Protein AF-A0A2K3IZT8-F1 (afdb_monomer_lite)

pLDDT: mean 92.86, std 5.45, range [65.56, 97.0]

Secondary structure (DSSP, 8-state):
-PPPTT--------TTS-SSHHHHHTSPTTHHHHHHHHHHHS---GGGEEEETTEEEEEEGGG--

Radius of gyration: 10.6 Å; chains: 1; bounding box: 21×22×28 Å

Sequence (65 aa):
MALTQGSIKDLSGMTGVSDNQKTIEELPLPWGVVYDMG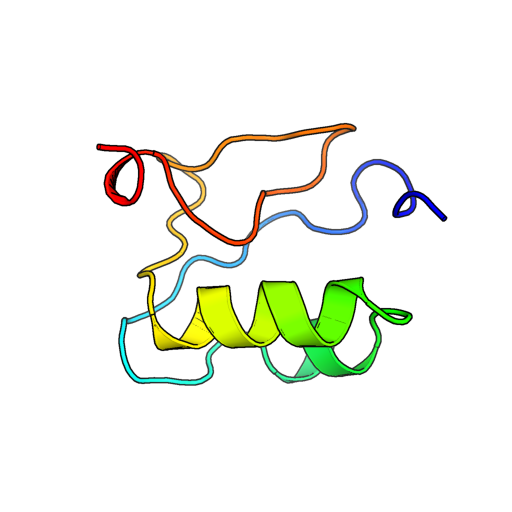DRLCHQKAERSFFINGNQMPFCARCTA

Foldseek 3Di:
DDDDQQLAAALQADAQDQRCLVSLVPDDPPRSVQLSCLRHHESLGRVQFDADSNHTGSHGPVPDD

Structure (mmCIF, N/CA/C/O backbone):
data_AF-A0A2K3IZT8-F1
#
_entry.id   AF-A0A2K3IZT8-F1
#
loop_
_atom_site.group_PDB
_atom_site.id
_atom_site.type_symbol
_atom_site.label_atom_id
_atom_site.label_alt_id
_atom_site.label_comp_id
_atom_site.label_asym_id
_atom_site.label_entity_id
_atom_site.label_seq_id
_atom_site.pdbx_PDB_ins_code
_atom_site.Cartn_x
_atom_site.Cartn_y
_atom_site.Cartn_z
_atom_site.occupancy
_atom_site.B_iso_or_equiv
_atom_site.auth_seq_id
_atom_site.auth_comp_id
_atom_site.auth_asym_id
_atom_site.auth_atom_id
_atom_site.pdbx_PDB_model_num
ATOM 1 N N . MET A 1 1 ? -2.043 -14.567 9.126 1.00 65.56 1 MET A N 1
ATOM 2 C CA . MET A 1 1 ? -2.888 -13.579 9.832 1.00 65.56 1 MET A CA 1
ATOM 3 C C . MET A 1 1 ? -3.500 -12.659 8.798 1.00 65.56 1 MET A C 1
ATOM 5 O O . MET A 1 1 ? -2.768 -12.217 7.924 1.00 65.56 1 MET A O 1
ATOM 9 N N . ALA A 1 2 ? -4.808 -12.423 8.851 1.00 83.62 2 ALA A N 1
ATOM 10 C CA . ALA A 1 2 ? -5.464 -11.439 7.992 1.00 83.62 2 ALA A CA 1
ATOM 11 C C . ALA A 1 2 ? -5.364 -10.043 8.627 1.00 83.62 2 ALA A C 1
ATOM 13 O O . ALA A 1 2 ? -5.297 -9.938 9.851 1.00 83.62 2 ALA A O 1
ATOM 14 N N . LEU A 1 3 ? -5.343 -8.994 7.803 1.00 92.12 3 LEU A N 1
ATOM 15 C CA . LEU A 1 3 ? -5.445 -7.616 8.283 1.00 92.1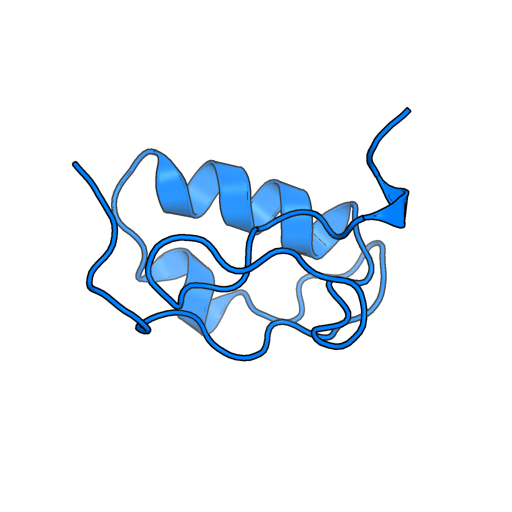2 3 LEU A CA 1
ATOM 16 C C . LEU A 1 3 ? -6.815 -7.367 8.918 1.00 92.12 3 LEU A C 1
ATOM 18 O O . LEU A 1 3 ? -7.823 -7.942 8.487 1.00 92.12 3 LEU A O 1
ATOM 22 N N . THR A 1 4 ? -6.846 -6.473 9.908 1.00 94.81 4 THR A N 1
ATOM 23 C CA . THR A 1 4 ? -8.094 -5.950 10.469 1.00 94.81 4 THR A CA 1
ATOM 24 C C . THR A 1 4 ? -8.967 -5.407 9.343 1.00 94.81 4 THR A C 1
ATOM 26 O O . THR A 1 4 ? -8.481 -4.816 8.380 1.00 94.81 4 THR A O 1
ATOM 29 N N . GLN A 1 5 ? -10.270 -5.652 9.421 1.00 96.25 5 GLN A N 1
ATOM 30 C CA . GLN A 1 5 ? -11.198 -5.248 8.372 1.00 96.25 5 GLN A CA 1
ATOM 31 C C . GLN A 1 5 ? -11.189 -3.725 8.188 1.00 96.25 5 GLN A C 1
ATOM 33 O O . GLN A 1 5 ? -11.373 -2.980 9.150 1.00 96.25 5 GLN A O 1
ATOM 38 N N . GLY A 1 6 ? -10.994 -3.272 6.948 1.00 95.31 6 GLY A N 1
ATOM 39 C CA . GLY A 1 6 ? -11.037 -1.852 6.589 1.00 95.31 6 GLY A CA 1
ATOM 40 C C . GLY A 1 6 ? -9.976 -0.962 7.244 1.00 95.31 6 GLY A C 1
ATOM 41 O O . GLY A 1 6 ? -10.173 0.255 7.305 1.00 95.31 6 GLY A O 1
ATOM 42 N N . SER A 1 7 ? -8.874 -1.532 7.743 1.00 95.19 7 SER A N 1
ATOM 43 C CA . SER A 1 7 ? -7.758 -0.761 8.299 1.00 95.19 7 SER A CA 1
ATOM 44 C C . SER A 1 7 ? -6.975 0.010 7.232 1.00 95.19 7 SER A C 1
ATOM 46 O O . SER A 1 7 ? -6.371 1.026 7.553 1.00 95.19 7 SER A O 1
ATOM 48 N N . ILE A 1 8 ? -7.003 -0.436 5.972 1.00 95.56 8 ILE A N 1
ATOM 49 C CA . ILE A 1 8 ? -6.282 0.179 4.850 1.00 95.56 8 ILE A CA 1
ATOM 50 C C . ILE A 1 8 ? -7.274 0.736 3.835 1.00 95.56 8 ILE A C 1
ATOM 52 O O . ILE A 1 8 ? -8.005 -0.024 3.206 1.00 95.56 8 ILE A O 1
ATOM 56 N N . LYS A 1 9 ? -7.323 2.062 3.683 1.00 91.75 9 LYS A N 1
ATOM 57 C CA . LYS A 1 9 ? -8.400 2.735 2.937 1.00 91.75 9 LYS A CA 1
ATOM 58 C C . LYS A 1 9 ? -7.947 3.368 1.633 1.00 91.75 9 LYS A C 1
ATOM 60 O O . LYS A 1 9 ? -8.478 3.011 0.588 1.00 91.75 9 LYS A O 1
ATOM 65 N N . ASP A 1 10 ? -7.031 4.323 1.722 1.00 95.25 10 ASP A N 1
ATOM 66 C CA . ASP A 1 10 ? -6.524 5.053 0.567 1.00 95.25 10 ASP A CA 1
ATOM 67 C C . ASP A 1 10 ? -5.005 5.115 0.642 1.00 95.25 10 ASP A C 1
ATOM 69 O O . ASP A 1 10 ? -4.445 5.655 1.593 1.00 95.25 10 ASP A O 1
ATOM 73 N N . LEU A 1 11 ? -4.376 4.514 -0.358 1.00 95.19 11 LEU A N 1
ATOM 74 C CA . LEU A 1 11 ? -2.939 4.491 -0.583 1.00 95.19 11 LEU A CA 1
ATOM 75 C C . LEU A 1 11 ? -2.570 5.210 -1.887 1.00 95.19 11 LEU A C 1
ATOM 77 O O . LEU A 1 11 ? -1.489 5.007 -2.425 1.00 95.19 11 LEU A O 1
ATOM 81 N N . SER A 1 12 ? -3.470 6.021 -2.449 1.00 95.44 12 SER A N 1
ATOM 82 C CA . SER A 1 12 ? -3.254 6.697 -3.730 1.00 95.44 12 SER A CA 1
ATOM 83 C C . SER A 1 12 ? -1.971 7.530 -3.737 1.00 95.44 12 SER A C 1
ATOM 85 O O . SER A 1 12 ? -1.896 8.569 -3.091 1.00 95.44 12 SER A O 1
ATOM 87 N N . GLY A 1 13 ? -1.012 7.133 -4.574 1.00 92.50 13 GLY A N 1
ATOM 88 C CA . GLY A 1 13 ? 0.332 7.712 -4.616 1.00 92.50 13 GLY A CA 1
ATOM 89 C C . GLY A 1 13 ? 0.881 7.907 -6.031 1.00 92.50 13 GLY A C 1
ATOM 90 O O . GLY A 1 13 ? 0.132 7.942 -7.022 1.00 92.50 13 GLY A O 1
ATOM 91 N N . MET A 1 14 ? 2.194 8.076 -6.114 1.00 91.38 14 MET A N 1
ATOM 92 C CA . MET A 1 14 ? 3.014 8.164 -7.317 1.00 91.38 14 MET A CA 1
ATOM 93 C C . MET A 1 14 ? 3.938 6.946 -7.395 1.00 91.38 14 MET A C 1
ATOM 95 O O . MET A 1 14 ? 4.552 6.544 -6.418 1.00 91.38 14 MET A O 1
ATOM 99 N N . THR A 1 15 ? 4.112 6.373 -8.587 1.00 91.12 15 THR A N 1
ATOM 100 C CA . THR A 1 15 ? 5.090 5.286 -8.757 1.00 91.12 15 THR A CA 1
ATOM 101 C C . THR A 1 15 ? 6.516 5.757 -8.524 1.00 91.12 15 THR A C 1
ATOM 103 O O . THR A 1 15 ? 6.899 6.829 -8.991 1.00 91.12 15 THR A O 1
ATOM 106 N N . GLY A 1 16 ? 7.328 4.891 -7.921 1.00 90.62 16 GLY A N 1
ATOM 107 C CA . GLY A 1 16 ? 8.749 5.120 -7.668 1.00 90.62 16 GLY A CA 1
ATOM 108 C C . GLY A 1 16 ? 9.035 5.943 -6.413 1.00 90.62 16 GLY A C 1
ATOM 109 O O . GLY A 1 16 ? 10.199 6.223 -6.136 1.00 90.62 16 GLY A O 1
ATOM 110 N N . VAL A 1 17 ? 8.003 6.319 -5.657 1.00 88.81 17 VAL A N 1
ATOM 111 C CA . VAL A 1 17 ? 8.092 7.079 -4.404 1.00 88.81 17 VAL A CA 1
ATOM 112 C C . VAL A 1 17 ? 7.536 6.213 -3.268 1.00 88.81 17 VAL A C 1
ATOM 114 O O . VAL A 1 17 ? 6.865 5.220 -3.526 1.00 88.81 17 VAL A O 1
ATOM 117 N N . SER A 1 18 ? 7.876 6.527 -2.015 1.00 92.25 18 SER A N 1
ATOM 118 C CA . SER A 1 18 ? 7.194 5.938 -0.858 1.00 92.25 18 SER A CA 1
ATOM 119 C C . SER A 1 18 ? 6.214 6.960 -0.294 1.00 92.25 18 SER A C 1
ATOM 121 O O . SER A 1 18 ? 6.623 7.876 0.421 1.00 92.25 18 SER A O 1
ATOM 123 N N . ASP A 1 19 ? 4.943 6.852 -0.667 1.00 93.06 19 ASP A N 1
ATOM 124 C CA . ASP A 1 19 ? 3.910 7.818 -0.285 1.00 93.06 19 ASP A CA 1
ATOM 125 C C . ASP A 1 19 ? 3.252 7.447 1.050 1.00 93.06 19 ASP A C 1
ATOM 127 O O . ASP A 1 19 ? 2.856 8.323 1.822 1.00 93.06 19 ASP A O 1
ATOM 131 N N . ASN A 1 20 ? 3.176 6.150 1.360 1.00 95.06 20 ASN A N 1
ATOM 132 C CA . ASN A 1 20 ? 2.375 5.626 2.469 1.00 95.06 20 ASN A CA 1
ATOM 133 C C . ASN A 1 20 ? 3.209 4.995 3.596 1.00 95.06 20 ASN A C 1
ATOM 135 O O . ASN A 1 20 ? 2.682 4.239 4.417 1.00 95.06 20 ASN A O 1
ATOM 139 N N . GLN A 1 21 ? 4.502 5.324 3.673 1.00 94.31 21 GLN A N 1
ATOM 140 C CA . GLN A 1 21 ? 5.471 4.690 4.574 1.00 94.31 21 GLN A CA 1
ATOM 141 C C . GLN A 1 21 ? 4.993 4.582 6.034 1.00 94.31 21 GLN A C 1
ATOM 143 O O . GLN A 1 21 ? 5.075 3.508 6.619 1.00 94.31 21 GLN A O 1
ATOM 148 N N . LYS A 1 22 ? 4.409 5.649 6.600 1.00 94.31 22 LYS A N 1
ATOM 149 C CA . LYS A 1 22 ? 3.917 5.651 7.993 1.00 94.31 22 LYS A CA 1
ATOM 150 C C . LYS A 1 22 ? 2.872 4.565 8.257 1.00 94.31 22 LYS A C 1
ATOM 152 O O . LYS A 1 22 ? 2.942 3.880 9.266 1.00 94.31 22 LYS A O 1
ATOM 157 N N . THR A 1 23 ? 1.913 4.402 7.349 1.00 94.19 23 THR A N 1
ATOM 158 C CA . THR A 1 23 ? 0.867 3.378 7.477 1.00 94.19 23 THR A CA 1
ATOM 159 C C . THR A 1 23 ? 1.430 1.980 7.239 1.00 94.19 23 THR A C 1
ATOM 161 O O . THR A 1 23 ? 1.001 1.025 7.877 1.00 94.19 23 THR A O 1
ATOM 164 N N . ILE A 1 24 ? 2.393 1.849 6.325 1.00 95.00 24 ILE A N 1
ATOM 165 C CA . ILE A 1 24 ? 2.976 0.564 5.931 1.00 95.00 24 ILE A CA 1
ATOM 166 C C . ILE A 1 24 ? 3.900 -0.003 7.017 1.00 95.00 24 ILE A C 1
ATOM 168 O O . ILE A 1 24 ? 3.865 -1.206 7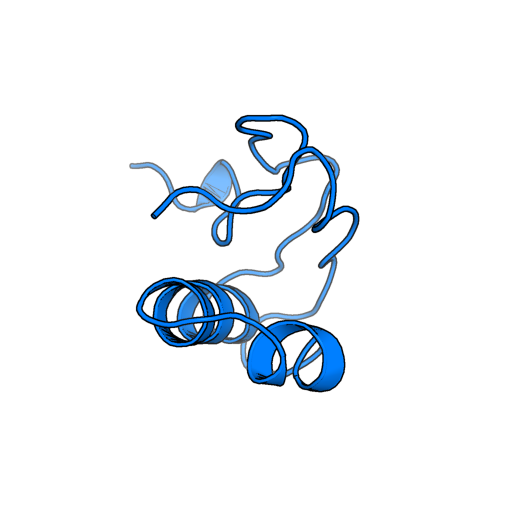.269 1.00 95.00 24 ILE A O 1
ATOM 172 N N . GLU A 1 25 ? 4.686 0.840 7.688 1.00 94.94 25 GLU A N 1
ATOM 173 C CA . GLU A 1 25 ? 5.594 0.433 8.773 1.00 94.94 25 GLU A CA 1
ATOM 174 C C . GLU A 1 25 ? 4.855 -0.107 10.008 1.00 94.94 25 GLU A C 1
ATOM 176 O O . GLU A 1 25 ? 5.410 -0.905 10.762 1.00 94.94 25 GLU A O 1
ATOM 181 N N . GLU A 1 26 ? 3.589 0.272 10.194 1.00 94.94 26 GLU A N 1
ATOM 182 C CA . GLU A 1 26 ? 2.727 -0.225 11.274 1.00 94.94 26 GLU A CA 1
ATOM 183 C C . GLU A 1 26 ? 2.113 -1.604 10.965 1.00 94.94 26 GLU A C 1
ATOM 185 O O . GLU A 1 26 ? 1.514 -2.239 11.841 1.00 94.94 26 GLU A O 1
ATOM 190 N N . LEU A 1 27 ? 2.247 -2.101 9.729 1.00 94.62 27 LEU A N 1
ATOM 191 C CA . LEU A 1 27 ? 1.653 -3.371 9.328 1.00 94.62 27 LEU A CA 1
ATOM 192 C C . LEU A 1 27 ? 2.460 -4.573 9.837 1.00 94.62 27 LEU A C 1
ATOM 194 O O . LEU A 1 27 ? 3.682 -4.630 9.682 1.00 94.62 27 LEU A O 1
ATOM 198 N N . PRO A 1 28 ? 1.786 -5.622 10.345 1.00 94.56 28 PRO A N 1
ATOM 199 C CA . PRO A 1 28 ? 2.467 -6.848 10.730 1.00 94.56 28 PRO A CA 1
ATOM 200 C C . PRO A 1 28 ? 3.005 -7.587 9.500 1.00 94.56 28 PRO A C 1
ATOM 202 O O . PRO A 1 28 ? 2.444 -7.518 8.403 1.00 94.56 28 PRO A O 1
ATOM 205 N N . LEU A 1 29 ? 4.057 -8.385 9.690 1.00 93.62 29 LEU A N 1
ATOM 206 C CA . LEU A 1 29 ? 4.548 -9.276 8.641 1.00 93.62 29 LEU A CA 1
ATOM 207 C C . LEU A 1 29 ? 3.500 -10.351 8.270 1.00 93.62 29 LEU A C 1
ATOM 209 O O . LEU A 1 29 ? 2.795 -10.860 9.148 1.00 93.62 29 LEU A O 1
ATOM 213 N N . PRO A 1 30 ? 3.401 -10.734 6.980 1.00 94.25 30 PRO A N 1
ATOM 214 C CA . PRO A 1 30 ? 4.213 -10.261 5.849 1.00 94.25 30 PRO A CA 1
ATOM 215 C C . PRO A 1 30 ? 3.671 -8.990 5.168 1.00 94.25 30 PRO A C 1
ATOM 217 O O . PRO A 1 30 ? 4.250 -8.535 4.186 1.00 94.25 30 PRO A O 1
ATOM 220 N N . TRP A 1 31 ? 2.563 -8.421 5.651 1.00 95.38 31 TRP A N 1
ATOM 221 C CA . TRP A 1 31 ? 1.819 -7.378 4.944 1.00 95.38 31 TRP A CA 1
ATOM 222 C C . TRP A 1 31 ? 2.630 -6.107 4.719 1.00 95.38 31 TRP A C 1
ATOM 224 O O . TRP A 1 31 ? 2.606 -5.609 3.600 1.00 95.38 31 TRP A O 1
ATOM 234 N N . GLY A 1 32 ? 3.406 -5.642 5.704 1.00 95.69 32 GLY A N 1
ATOM 235 C CA . GLY A 1 32 ? 4.261 -4.458 5.535 1.00 95.69 32 GLY A CA 1
ATOM 236 C C . GLY A 1 32 ? 5.158 -4.545 4.297 1.00 95.69 32 GLY A C 1
ATOM 237 O O . GLY A 1 32 ? 5.160 -3.636 3.480 1.00 95.69 32 GLY A O 1
ATOM 238 N N . VAL A 1 33 ? 5.807 -5.693 4.068 1.00 95.75 33 VAL A N 1
ATOM 239 C CA . VAL A 1 33 ? 6.674 -5.910 2.893 1.00 95.75 33 VAL A CA 1
ATOM 240 C C . VAL A 1 33 ? 5.881 -5.873 1.585 1.00 95.75 33 VAL A C 1
ATOM 242 O O . VAL A 1 33 ? 6.304 -5.255 0.614 1.00 95.75 33 VAL A O 1
ATOM 245 N N . VAL A 1 34 ? 4.715 -6.521 1.539 1.00 95.19 34 VAL A N 1
ATOM 246 C CA . VAL A 1 34 ? 3.904 -6.570 0.311 1.00 95.19 34 VAL A CA 1
ATOM 247 C C . VAL A 1 34 ? 3.323 -5.191 -0.022 1.00 95.19 34 VAL A C 1
ATOM 249 O O . VAL A 1 34 ? 3.281 -4.806 -1.191 1.00 95.19 34 VAL A O 1
ATOM 252 N N . TYR A 1 35 ? 2.894 -4.437 0.990 1.00 95.50 35 TYR A N 1
ATOM 253 C CA . TYR A 1 35 ? 2.379 -3.080 0.815 1.00 95.50 35 TYR A CA 1
ATOM 254 C C . TYR A 1 35 ? 3.466 -2.082 0.431 1.00 95.50 35 TYR A C 1
ATOM 256 O O . TYR A 1 35 ? 3.226 -1.257 -0.445 1.00 95.50 35 TYR A O 1
ATOM 264 N N . ASP A 1 36 ? 4.664 -2.225 0.989 1.00 95.38 36 ASP A N 1
ATOM 265 C CA . ASP A 1 36 ? 5.853 -1.449 0.637 1.00 95.38 36 ASP A CA 1
ATOM 266 C C . ASP A 1 36 ? 6.272 -1.643 -0.834 1.00 95.38 36 ASP A C 1
ATOM 268 O O . ASP A 1 36 ? 6.583 -0.684 -1.543 1.00 95.38 36 ASP A O 1
ATOM 272 N N . MET A 1 37 ? 6.198 -2.877 -1.346 1.00 94.88 37 MET A N 1
ATOM 273 C CA . MET A 1 37 ? 6.389 -3.143 -2.777 1.00 94.88 37 MET A CA 1
ATOM 274 C C . MET A 1 37 ? 5.323 -2.447 -3.629 1.00 94.88 37 MET A C 1
ATOM 276 O O . MET A 1 37 ? 5.640 -1.877 -4.670 1.00 94.88 37 MET A O 1
ATOM 280 N N . GLY A 1 38 ? 4.065 -2.494 -3.195 1.00 94.81 38 GLY A N 1
ATOM 281 C CA . GLY A 1 38 ? 2.954 -1.826 -3.865 1.00 94.81 38 GLY A CA 1
ATOM 282 C C . GLY A 1 38 ? 3.125 -0.308 -3.949 1.00 94.81 38 GLY A C 1
ATOM 283 O O . GLY A 1 38 ? 2.937 0.253 -5.024 1.00 94.81 38 GLY A O 1
ATOM 284 N N . ASP A 1 39 ? 3.536 0.322 -2.847 1.00 95.44 39 ASP A N 1
ATOM 285 C CA . ASP A 1 39 ? 3.758 1.773 -2.704 1.00 95.44 39 ASP A CA 1
ATOM 286 C C . ASP A 1 39 ? 4.786 2.284 -3.713 1.00 95.44 39 ASP A C 1
ATOM 288 O O . ASP A 1 39 ? 4.571 3.282 -4.392 1.00 95.44 39 ASP A O 1
ATOM 292 N N . ARG A 1 40 ? 5.865 1.522 -3.922 1.00 94.56 40 ARG A N 1
ATOM 293 C CA . ARG A 1 40 ? 6.931 1.918 -4.853 1.00 94.56 40 ARG A CA 1
ATOM 294 C C . ARG A 1 40 ? 6.677 1.510 -6.297 1.00 94.56 40 ARG A C 1
ATOM 296 O O . ARG A 1 40 ? 7.147 2.183 -7.213 1.00 94.56 40 ARG A O 1
ATOM 303 N N . LEU A 1 41 ? 5.988 0.395 -6.533 1.00 94.06 41 LEU A N 1
ATOM 304 C CA . LEU A 1 41 ? 5.854 -0.193 -7.872 1.00 94.06 41 LEU A CA 1
ATOM 305 C C . LEU A 1 41 ? 4.502 0.100 -8.535 1.00 94.06 41 LEU A C 1
ATOM 307 O O . LEU A 1 41 ? 4.342 -0.119 -9.736 1.00 94.06 41 LEU A O 1
ATOM 311 N N . CYS A 1 42 ? 3.525 0.606 -7.785 1.00 93.19 42 CYS A N 1
ATOM 312 C CA . CYS A 1 42 ? 2.195 0.943 -8.268 1.00 93.19 42 CYS A CA 1
ATOM 313 C C . CYS A 1 42 ? 1.836 2.382 -7.877 1.00 93.19 42 CYS A C 1
ATOM 315 O O . CYS A 1 42 ? 2.276 2.900 -6.868 1.00 93.19 42 CYS A O 1
ATOM 317 N N . HIS A 1 43 ? 0.963 3.028 -8.651 1.00 83.00 43 HIS A N 1
ATOM 318 C CA . HIS A 1 43 ? 0.404 4.336 -8.281 1.00 83.00 43 HIS A CA 1
ATOM 319 C C . HIS A 1 43 ? -0.650 4.219 -7.159 1.00 83.00 43 HIS A C 1
ATOM 321 O O . HIS A 1 43 ? -1.217 5.227 -6.746 1.00 83.00 43 HIS A O 1
ATOM 327 N N . GLN A 1 44 ? -1.022 2.984 -6.786 1.00 82.62 44 GLN A N 1
ATOM 328 C CA . GLN A 1 44 ? -1.981 2.627 -5.733 1.00 82.62 44 GLN A CA 1
ATOM 329 C C . GLN A 1 44 ? -3.277 3.457 -5.708 1.00 82.62 44 GLN A C 1
ATOM 331 O O . GLN A 1 44 ? -3.867 3.680 -4.659 1.00 82.62 44 GLN A O 1
ATOM 336 N N . LYS A 1 45 ? -3.774 3.911 -6.868 1.00 93.56 45 LYS A N 1
ATOM 337 C CA . LYS A 1 45 ? -5.005 4.713 -6.922 1.00 93.56 45 LYS A CA 1
ATOM 338 C C . LYS A 1 45 ? -6.195 3.897 -6.412 1.00 93.56 45 LYS A C 1
ATOM 340 O O . LYS A 1 45 ? -6.500 2.843 -6.982 1.00 93.56 45 LYS A O 1
ATOM 345 N N . ALA A 1 46 ? -6.872 4.390 -5.376 1.00 94.38 46 ALA A N 1
ATOM 346 C CA . ALA A 1 46 ? -7.996 3.708 -4.731 1.00 94.38 46 ALA A CA 1
ATOM 347 C C . ALA A 1 46 ? -9.125 3.393 -5.724 1.00 94.38 46 ALA A C 1
ATOM 349 O O . ALA A 1 46 ? -9.625 2.272 -5.748 1.00 94.38 46 ALA A O 1
ATOM 350 N N . GLU A 1 47 ? -9.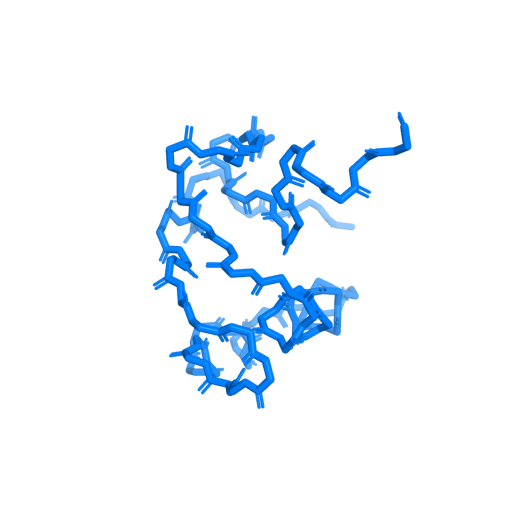429 4.322 -6.639 1.00 95.12 47 GLU A N 1
ATOM 351 C CA . GLU A 1 47 ? -10.444 4.160 -7.698 1.00 95.12 47 GLU A CA 1
ATOM 352 C C . GLU A 1 47 ? -10.188 2.959 -8.636 1.00 95.12 47 GLU A C 1
ATOM 354 O O . GLU A 1 47 ? -11.085 2.525 -9.352 1.00 95.12 47 GLU A O 1
ATOM 359 N N . ARG A 1 48 ? -8.955 2.432 -8.662 1.00 94.25 48 ARG A N 1
ATOM 360 C CA . ARG A 1 48 ? -8.533 1.309 -9.521 1.00 94.25 48 ARG A CA 1
ATOM 361 C C . ARG A 1 48 ? -8.065 0.109 -8.716 1.00 94.25 48 ARG A C 1
ATOM 363 O O . ARG A 1 48 ? -7.477 -0.804 -9.288 1.00 94.25 48 ARG A O 1
ATOM 370 N N . SER A 1 49 ? -8.224 0.130 -7.400 1.00 96.06 49 SER A N 1
ATOM 371 C CA . SER A 1 49 ? -7.705 -0.913 -6.524 1.00 96.06 49 SER A CA 1
ATOM 372 C C . SER A 1 49 ? -8.789 -1.909 -6.155 1.00 96.06 49 SER A C 1
ATOM 374 O O . SER A 1 49 ? -9.964 -1.570 -6.037 1.00 96.06 49 SER A O 1
ATOM 376 N N . PHE A 1 50 ? -8.381 -3.157 -5.958 1.00 94.94 50 PHE A N 1
ATOM 377 C CA . PHE A 1 50 ? -9.250 -4.143 -5.337 1.00 94.94 50 PHE A CA 1
ATOM 378 C C . PHE A 1 50 ? -9.319 -3.887 -3.835 1.00 94.94 50 PHE A C 1
ATOM 380 O O . PHE A 1 50 ? -8.344 -3.435 -3.233 1.00 94.94 50 P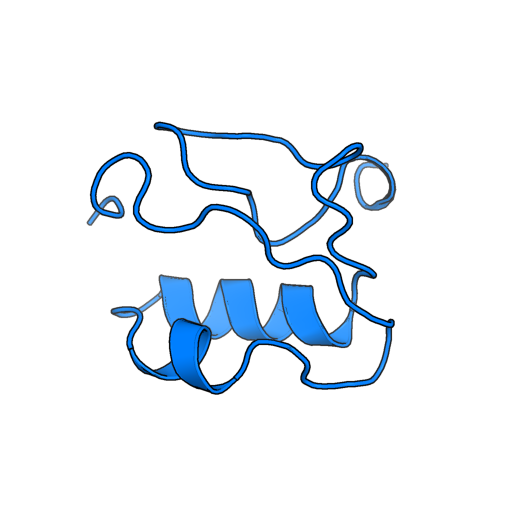HE A O 1
ATOM 387 N N . PHE A 1 51 ? -10.455 -4.230 -3.234 1.00 96.19 51 PHE A N 1
ATOM 388 C CA . PHE A 1 51 ? -10.644 -4.175 -1.792 1.00 96.19 51 PHE A CA 1
ATOM 389 C C . PHE A 1 51 ? -10.992 -5.568 -1.283 1.00 96.19 51 PHE A C 1
ATOM 391 O O . PHE A 1 51 ? -12.039 -6.115 -1.626 1.00 96.19 51 PHE A O 1
ATOM 398 N N . ILE A 1 52 ? -10.117 -6.147 -0.461 1.00 94.50 52 ILE A N 1
ATOM 399 C CA . ILE A 1 52 ? -10.348 -7.447 0.179 1.00 94.50 52 ILE A CA 1
ATOM 400 C C . ILE A 1 52 ? -10.538 -7.207 1.669 1.00 94.50 52 ILE A C 1
ATOM 402 O O . ILE A 1 52 ? -9.710 -6.570 2.313 1.00 94.50 52 ILE A O 1
ATOM 406 N N . ASN A 1 53 ? -11.641 -7.705 2.231 1.00 95.38 53 ASN A N 1
ATOM 407 C CA . ASN A 1 53 ? -12.013 -7.433 3.623 1.00 95.38 53 ASN A CA 1
ATOM 408 C C . ASN A 1 53 ? -12.042 -5.919 3.942 1.00 95.38 53 ASN A C 1
ATOM 410 O O . ASN A 1 53 ? -11.578 -5.471 4.989 1.00 95.38 53 ASN A O 1
ATOM 414 N N . GLY A 1 54 ? -12.502 -5.109 2.982 1.00 95.94 54 GLY A N 1
ATOM 415 C CA . GLY A 1 54 ? -12.512 -3.646 3.079 1.00 95.94 54 GLY A CA 1
ATOM 416 C C . GLY A 1 54 ? -11.134 -2.975 3.027 1.00 95.94 54 GLY A C 1
ATOM 417 O O . GLY A 1 54 ? -11.080 -1.754 3.112 1.00 95.94 54 GLY A O 1
ATOM 418 N N . ASN A 1 55 ? -10.044 -3.734 2.886 1.00 96.75 55 ASN A N 1
ATOM 419 C CA . ASN A 1 55 ? -8.690 -3.205 2.785 1.00 96.75 55 ASN A CA 1
ATOM 420 C C . ASN A 1 55 ? -8.296 -3.009 1.328 1.00 96.75 55 ASN A C 1
ATOM 422 O O . ASN A 1 55 ? -8.377 -3.958 0.543 1.00 96.75 55 ASN A O 1
ATOM 426 N N . GLN A 1 56 ? -7.831 -1.811 0.981 1.00 97.00 56 GLN A N 1
ATOM 427 C CA . GLN A 1 56 ? -7.237 -1.560 -0.323 1.00 97.00 56 GLN A CA 1
ATOM 428 C C . GLN A 1 56 ? -6.036 -2.485 -0.519 1.00 97.00 56 GLN A C 1
ATOM 430 O O . GLN A 1 56 ? -5.155 -2.554 0.338 1.00 97.00 56 GLN A O 1
ATOM 435 N N . MET A 1 57 ? -5.998 -3.201 -1.636 1.00 95.88 57 MET A N 1
ATOM 436 C CA . MET A 1 57 ? -4.895 -4.094 -1.969 1.00 95.88 57 MET A CA 1
ATOM 437 C C . MET A 1 57 ? -3.644 -3.310 -2.391 1.00 95.88 57 MET A C 1
ATOM 439 O O . MET A 1 57 ? -3.758 -2.228 -2.968 1.00 95.88 57 MET A O 1
ATOM 443 N N . PRO A 1 58 ? -2.442 -3.864 -2.156 1.00 95.19 58 PRO A N 1
ATOM 444 C CA . PRO A 1 58 ? -1.181 -3.165 -2.389 1.00 95.19 58 PRO A CA 1
ATOM 445 C C . PRO A 1 58 ? -0.896 -2.887 -3.870 1.00 95.19 58 PRO A C 1
ATOM 447 O O . PRO A 1 58 ? -0.131 -1.982 -4.185 1.00 95.19 58 PRO A O 1
ATOM 450 N N . PHE A 1 59 ? -1.539 -3.613 -4.785 1.00 95.38 59 PHE A N 1
ATOM 451 C CA . PHE A 1 59 ? -1.466 -3.379 -6.224 1.00 95.38 59 PHE A CA 1
ATOM 452 C C . PHE A 1 59 ? -2.862 -3.114 -6.786 1.00 95.38 59 PHE A C 1
ATOM 454 O O . PHE A 1 59 ? -3.832 -3.783 -6.420 1.00 95.38 59 PHE A O 1
ATOM 461 N N . CYS A 1 60 ? -2.960 -2.144 -7.695 1.00 94.69 60 CYS A N 1
ATOM 462 C CA . CYS A 1 60 ? -4.211 -1.831 -8.373 1.00 94.69 60 CYS A CA 1
ATOM 463 C C . CYS A 1 60 ? -4.441 -2.751 -9.586 1.00 94.69 60 CYS A C 1
ATOM 465 O O . CYS A 1 60 ? -3.529 -3.441 -10.046 1.00 94.69 60 CYS A O 1
ATOM 467 N N . ALA A 1 61 ? -5.646 -2.721 -10.153 1.00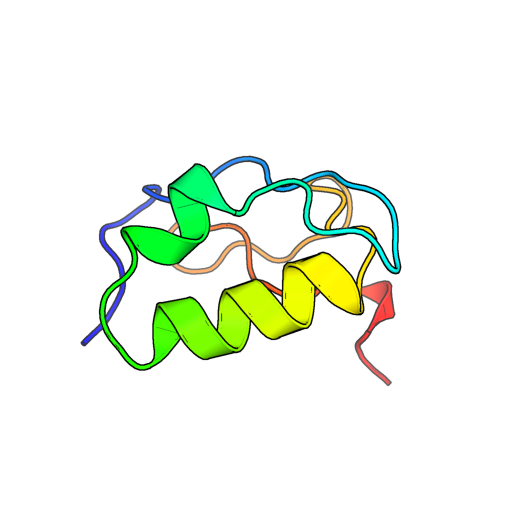 93.75 61 ALA A N 1
ATOM 468 C CA . ALA A 1 61 ? -6.066 -3.553 -11.282 1.00 93.75 61 ALA A CA 1
ATOM 469 C C . ALA A 1 61 ? -5.239 -3.358 -12.570 1.00 93.75 61 ALA A C 1
ATOM 471 O O . ALA A 1 61 ? -5.366 -4.136 -13.501 1.00 93.75 61 ALA A O 1
ATOM 472 N N . ARG A 1 62 ? -4.368 -2.342 -12.656 1.00 91.56 62 ARG A N 1
ATOM 473 C CA . ARG A 1 62 ? -3.435 -2.189 -13.791 1.00 91.56 62 ARG A CA 1
ATOM 474 C C . ARG A 1 62 ? -2.197 -3.081 -13.691 1.00 91.56 62 ARG A C 1
ATOM 476 O O . ARG A 1 62 ? -1.453 -3.176 -14.657 1.00 91.56 62 ARG A O 1
ATOM 483 N N . CYS A 1 63 ? -1.951 -3.665 -12.522 1.00 90.25 63 CYS A N 1
ATOM 484 C CA . CYS A 1 63 ? -0.832 -4.569 -12.268 1.00 90.25 63 CYS A CA 1
ATOM 485 C C . CYS A 1 63 ? -1.230 -6.048 -12.406 1.00 90.25 63 CYS A C 1
ATOM 487 O O . CYS A 1 63 ? -0.423 -6.923 -12.106 1.00 90.25 63 CYS A O 1
ATOM 489 N N . THR A 1 64 ? -2.462 -6.334 -12.830 1.00 83.88 64 THR A N 1
ATOM 490 C CA . THR A 1 64 ? -2.875 -7.672 -13.260 1.00 83.88 64 THR A CA 1
ATOM 491 C C . THR A 1 64 ? -2.612 -7.815 -14.758 1.00 83.88 64 THR A C 1
ATOM 493 O O . THR A 1 64 ? -2.845 -6.860 -15.499 1.00 83.88 64 THR A O 1
ATOM 496 N N . ALA A 1 65 ? -2.086 -8.972 -15.169 1.00 70.00 65 ALA A N 1
ATOM 497 C CA . ALA A 1 65 ? -1.787 -9.299 -16.566 1.00 70.00 65 ALA A CA 1
ATOM 498 C C . ALA A 1 65 ? -3.044 -9.363 -17.445 1.00 70.00 65 ALA A C 1
ATOM 500 O O . ALA A 1 65 ? -4.114 -9.735 -16.908 1.00 70.00 65 ALA A O 1
#

=== Feature glossary ===
Legend for the data blocks above and below:

— What the protein is —

The amino-acid sequence is the protein's primary structure: the linear order of residues from the N-terminus to the C-terminus, written in one-letter code. Everything else here — the 3D coordinates, the secondary structure, the domain annotations — is ultimately a consequence of this string.

Functional annotations link the protein to curated databases. InterPro entries identify conserved domains and families by matching the sequence against member-database signatures (Pfam, PROSITE, CDD, …). Gene Ontology (GO) terms describe molecular function, biological process, and cellular component in a controlled vocabulary. CATH places the structure in a hierarchical fold classification (Class/Architecture/Topology/Homologous-superfamily). The organism is the source species.

— Where its atoms are —

Atomic coordinates in PDBx/mmCIF format — the same representation the Protein Data Bank distributes. Each line of the _atom_site loop places one backbone atom in Cartesian space (units: ångströms, origin: arbitrary).

The six renders are orthographic views along the three Cartesian axes in both directions. Representation (cartoon, sticks, or surface) and color scheme (sequence-rainbow or by-chain) vary across proteins so the training set covers all the common visualization conventions.

— Local backbone conformation —

Eight-state secondary structure (DSSP): H is the canonical α-helix, G the tighter 3₁₀-helix, I the wider π-helix; E/B are β-structure, T and S are turns and bends, and '-' is everything else. DSSP derives these from the pattern of main-chain N–H···O=C hydrogen bonds, not from the sequence.

Three-state secondary structure (P-SEA) collapses the eight DSSP classes into helix (a), strand (b), and coil (c). P-SEA assigns these from Cα geometry alone — distances and angles — without requiring backbone oxygens, so it works on any Cα trace.

φ (phi) and ψ (psi) are the two rotatable backbone dihedrals per residue: φ is the C(i-1)–N–Cα–C torsion, ψ is the N–Cα–C–N(i+1) torsion, both in degrees on (−180°, 180°]. α-helical residues cluster near (−60°, −45°); β-strand residues near (−120°, +130°). A Ramachandran plot is simply a scatter of (φ, ψ) for every residue.

— Global shape and packing —

The geometric summary reports three shape descriptors. Rg (radius of gyration) measures how spread out the Cα atoms are about their centre of mass; compact globular proteins have small Rg, elongated or unfolded ones large. Cα contacts (<8 Å, |i−j|>4) count long-range residue pairs in spatial proximity — high for tightly packed folds, near zero for rods or random coil. The bounding-box extents give the protein's footprint along x, y, z in Å.

SASA measures how much of the protein is reachable by solvent. It is computed by rolling a water-sized probe over the atomic surface and summing the exposed area (Å²). Per-residue SASA distinguishes core (buried, low SASA) from surface (exposed, high SASA) residues; total SASA is a whole-molecule size measure.

Plot images: a contact map (which residues are close in 3D, as an N×N binary image), a Ramachandran scatter (backbone torsion angles, revealing secondary-structure composition at a glance), and — for AlphaFold structures — a PAE heatmap (pairwise prediction confidence).

— Structural neighborhood —

A 3Di character summarizes, for each residue, the relative orientation of the Cα frame of its nearest spatial neighbor. Because it encodes fold topology rather than chemistry, 3Di alignments detect remote structural similarity that sequence alignment misses.

The Foldseek neighbor list gives the closest experimentally determined structures in the PDB, ranked by structural alignment. TM-score near 1 means near-identical fold; near 0.3 means only rough topology match. This is how one finds what a novel AlphaFold prediction most resembles in the solved-structure universe.

— Confidence and disorder —

For AlphaFold models, the B-factor field carries pLDDT — the model's own estimate of local accuracy on a 0–100 scale. Regions with pLDDT<50 should be treated as essentially unmodeled; they often correspond to intrinsically disordered segments.

Crystallographic B-factors measure how much each atom's electron density is smeared out, in Å². They rise in mobile loops and surface residues and fall in the buried interior. In AlphaFold models this column is repurposed to hold pLDDT instead.

Predicted Aligned Error (PAE) is an AlphaFold confidence matrix: entry (i, j) is the expected error in the position of residue j, in ångströms, when the prediction is superimposed on the true structure at residue i. Low PAE within a block of residues means that block is internally rigid and well-predicted; high PAE between two blocks means their relative placement is uncertain even if each block individually is confident.